Protein AF-A0A227J2D5-F1 (afdb_monomer_lite)

Organism: Vibrio parahaemolyticus (NCBI:txid670)

pLDDT: mean 96.27, std 3.43, range [72.88, 98.5]

Structure (mmCIF, N/CA/C/O backbone):
data_AF-A0A227J2D5-F1
#
_entry.id   AF-A0A227J2D5-F1
#
loop_
_atom_site.group_PDB
_atom_site.id
_atom_site.type_symbol
_atom_site.label_atom_id
_atom_site.label_alt_id
_atom_site.label_comp_id
_atom_site.label_asym_id
_atom_site.label_entity_id
_atom_site.label_seq_id
_atom_site.pdbx_PDB_ins_code
_atom_site.Cartn_x
_atom_site.Cartn_y
_atom_site.Cartn_z
_atom_site.occupancy
_atom_site.B_iso_or_equiv
_atom_site.auth_seq_id
_atom_site.auth_comp_id
_atom_site.auth_asym_id
_atom_site.auth_atom_id
_atom_site.pdbx_PDB_model_num
ATOM 1 N N . GLN A 1 1 ? 3.576 2.927 17.614 1.00 72.88 1 GLN A N 1
ATOM 2 C CA . GLN A 1 1 ? 3.436 1.567 18.181 1.00 72.88 1 GLN A CA 1
ATOM 3 C C . GLN A 1 1 ? 3.618 0.463 17.141 1.00 72.88 1 GLN A C 1
ATOM 5 O O . GLN A 1 1 ? 4.653 -0.179 17.188 1.00 72.88 1 GLN A O 1
ATOM 10 N N . SER A 1 2 ? 2.706 0.229 16.182 1.00 90.38 2 SER A N 1
ATOM 11 C CA . SER A 1 2 ? 2.873 -0.903 15.239 1.00 90.38 2 SER A CA 1
ATOM 12 C C . SER A 1 2 ? 4.141 -0.814 14.374 1.00 90.38 2 SER A C 1
ATOM 14 O O . SER A 1 2 ? 4.870 -1.796 14.280 1.00 90.38 2 SER A O 1
ATOM 16 N N . LEU A 1 3 ? 4.451 0.361 13.809 1.00 94.19 3 LEU A N 1
ATOM 17 C CA . LEU A 1 3 ? 5.679 0.571 13.024 1.00 94.19 3 LEU A CA 1
ATOM 18 C C . LEU A 1 3 ? 6.950 0.384 13.867 1.00 94.19 3 LEU A C 1
ATOM 20 O O . LEU A 1 3 ? 7.888 -0.267 13.424 1.00 94.19 3 LEU A O 1
ATOM 24 N N . GLU A 1 4 ? 6.943 0.871 15.110 1.00 94.62 4 GLU A N 1
ATOM 25 C CA . GLU A 1 4 ? 8.057 0.708 16.058 1.00 94.62 4 GLU A CA 1
ATOM 26 C C . GLU A 1 4 ? 8.281 -0.763 16.422 1.00 94.62 4 GLU A C 1
ATOM 28 O O . GLU A 1 4 ? 9.415 -1.222 16.409 1.00 94.62 4 GLU A O 1
ATOM 33 N N . SER A 1 5 ? 7.213 -1.530 16.685 1.00 96.50 5 SER A N 1
ATOM 34 C CA . SER A 1 5 ? 7.328 -2.967 16.987 1.00 96.50 5 SER A CA 1
ATOM 35 C C . SER A 1 5 ? 7.828 -3.808 15.813 1.00 96.50 5 SER A C 1
ATOM 37 O O . SER A 1 5 ? 8.309 -4.917 16.020 1.00 96.50 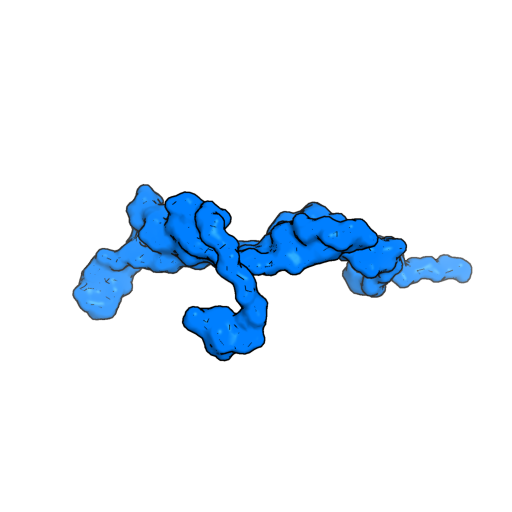5 SER A O 1
ATOM 39 N N . MET A 1 6 ? 7.677 -3.297 14.589 1.00 95.88 6 MET A N 1
ATOM 40 C CA . MET A 1 6 ? 8.177 -3.928 13.368 1.00 95.88 6 MET A CA 1
ATOM 41 C C . MET A 1 6 ? 9.545 -3.381 12.952 1.00 95.88 6 MET A C 1
ATOM 43 O O . MET A 1 6 ? 10.058 -3.795 11.918 1.00 95.88 6 MET A O 1
ATOM 47 N N . GLU A 1 7 ? 10.110 -2.444 13.721 1.00 97.12 7 GLU A N 1
ATOM 48 C CA . GLU A 1 7 ? 11.385 -1.784 13.427 1.00 97.12 7 GLU A CA 1
ATOM 49 C C . GLU A 1 7 ? 11.417 -1.125 12.033 1.00 97.12 7 GLU A C 1
ATOM 51 O O . GLU A 1 7 ? 12.457 -1.065 11.382 1.00 97.12 7 GLU A O 1
ATOM 56 N N . ILE A 1 8 ? 10.272 -0.613 11.566 1.00 96.19 8 ILE A N 1
ATOM 57 C CA . ILE A 1 8 ? 10.158 0.073 10.273 1.00 96.19 8 ILE A CA 1
ATOM 58 C C . ILE A 1 8 ? 10.427 1.568 10.490 1.00 96.19 8 ILE A C 1
ATOM 60 O O . ILE A 1 8 ? 9.646 2.212 11.198 1.00 96.19 8 ILE A O 1
ATOM 64 N N . PRO A 1 9 ? 11.481 2.150 9.885 1.00 96.50 9 PRO A N 1
ATOM 65 C CA . PRO A 1 9 ? 11.701 3.592 9.913 1.00 96.50 9 PRO A CA 1
ATOM 66 C C . PRO A 1 9 ? 10.555 4.328 9.217 1.00 96.50 9 PRO A C 1
ATOM 68 O O . PRO A 1 9 ? 10.071 3.891 8.174 1.00 96.50 9 PRO A O 1
ATOM 71 N N . TYR A 1 10 ? 10.126 5.452 9.784 1.00 95.81 10 TYR A N 1
ATOM 72 C CA . TYR A 1 10 ? 9.049 6.261 9.224 1.00 95.81 10 TYR A CA 1
ATOM 73 C C . TYR A 1 10 ? 9.226 7.735 9.571 1.00 95.81 10 TYR A C 1
ATOM 75 O O . TYR A 1 10 ? 9.904 8.089 10.537 1.00 95.81 10 TYR A O 1
ATOM 83 N N . GLU A 1 11 ? 8.560 8.583 8.796 1.00 95.31 11 GLU A N 1
ATOM 84 C CA . GLU A 1 11 ? 8.429 10.009 9.064 1.00 95.31 11 GLU A CA 1
ATOM 85 C C . GLU A 1 11 ? 6.968 10.345 9.357 1.00 95.31 11 GLU A C 1
ATOM 87 O O . GLU A 1 11 ? 6.045 9.691 8.863 1.00 95.31 11 GLU A O 1
ATOM 92 N N . ILE A 1 12 ? 6.750 11.365 10.184 1.00 95.00 12 ILE A N 1
ATOM 93 C CA . ILE A 1 12 ? 5.408 11.850 10.499 1.00 95.00 12 ILE A CA 1
ATOM 94 C C . ILE A 1 12 ? 5.021 12.899 9.459 1.00 95.00 12 ILE A C 1
ATOM 96 O O . ILE A 1 12 ? 5.681 13.927 9.339 1.00 95.00 12 ILE A O 1
ATOM 100 N N . GLN A 1 13 ? 3.918 12.656 8.752 1.00 93.44 13 GLN A N 1
ATOM 101 C CA . GLN A 1 13 ? 3.287 13.635 7.867 1.00 93.44 13 GLN A CA 1
ATOM 102 C C . GLN A 1 13 ? 1.997 14.149 8.511 1.00 93.44 13 GLN A C 1
ATOM 104 O O . GLN A 1 13 ? 0.956 13.487 8.492 1.00 93.44 13 GLN A O 1
ATOM 109 N N . GLU A 1 14 ? 2.077 15.318 9.145 1.00 93.25 14 GLU A N 1
ATOM 110 C CA . GLU A 1 14 ? 0.933 15.920 9.828 1.00 93.25 14 GLU A CA 1
ATOM 111 C C . GLU A 1 14 ? -0.136 16.379 8.825 1.00 93.25 14 GLU A C 1
ATOM 113 O O . GLU A 1 14 ? 0.156 17.073 7.858 1.00 93.25 14 GLU A O 1
ATOM 118 N N . GLY A 1 15 ? -1.396 16.010 9.072 1.00 91.06 15 GLY A N 1
ATOM 119 C CA . GLY A 1 15 ? -2.543 16.464 8.274 1.00 91.06 15 GLY A CA 1
ATOM 120 C C . GLY A 1 15 ? -2.869 15.630 7.031 1.00 91.06 15 GLY A C 1
ATOM 121 O O . GLY A 1 15 ? -3.965 15.773 6.501 1.00 91.06 15 GLY A O 1
ATOM 122 N N . GLU A 1 16 ? -2.000 14.706 6.620 1.00 89.94 16 GLU A N 1
ATOM 123 C CA . GLU A 1 16 ? -2.208 13.901 5.404 1.00 89.94 16 GLU A CA 1
ATOM 124 C C . GLU A 1 16 ? -3.225 12.759 5.576 1.00 89.94 16 GLU A C 1
ATOM 126 O O . GLU A 1 16 ? -3.680 12.165 4.597 1.00 89.94 16 GLU A O 1
ATOM 131 N N . GLY A 1 17 ? -3.602 12.425 6.814 1.00 86.50 17 GLY A N 1
ATOM 132 C CA . GLY A 1 17 ? -4.573 11.370 7.117 1.00 86.50 17 GLY A CA 1
ATOM 133 C C . GLY A 1 17 ? -5.906 11.529 6.375 1.00 86.50 17 GLY A C 1
ATOM 134 O O . GLY A 1 17 ? -6.366 12.636 6.098 1.00 86.50 17 GLY A O 1
ATOM 135 N N . ALA A 1 18 ? -6.566 10.408 6.078 1.00 86.75 18 ALA A N 1
ATOM 136 C CA . ALA A 1 18 ? -7.913 10.462 5.527 1.00 86.75 18 ALA A CA 1
ATOM 137 C C . ALA A 1 18 ? -8.878 11.092 6.547 1.00 86.75 18 ALA A C 1
ATOM 139 O O . ALA A 1 18 ? -8.697 10.979 7.759 1.00 86.75 18 ALA A O 1
ATOM 140 N N . PHE A 1 19 ? -9.972 11.697 6.076 1.00 90.31 19 PHE A N 1
ATOM 141 C CA . PHE A 1 19 ? -10.947 12.359 6.958 1.00 90.31 19 PHE A CA 1
ATOM 142 C C . PHE A 1 19 ? -11.584 11.428 8.012 1.00 90.31 19 PHE A C 1
ATOM 144 O O . PHE A 1 19 ? -12.190 11.901 8.974 1.00 90.31 19 PHE A O 1
ATOM 151 N N . TYR A 1 20 ? -11.508 10.109 7.810 1.00 87.81 20 TYR A N 1
ATOM 152 C CA . TYR A 1 20 ? -12.047 9.076 8.697 1.00 87.81 20 TYR A CA 1
ATOM 153 C C . TYR A 1 20 ? -10.994 8.400 9.584 1.00 87.81 20 TYR A C 1
ATOM 155 O O . TYR A 1 20 ? -11.371 7.612 10.452 1.00 87.81 20 TYR A O 1
ATOM 163 N N . GLY A 1 21 ? -9.705 8.714 9.416 1.00 92.50 21 GLY A N 1
ATOM 164 C CA . GLY A 1 21 ? -8.666 8.172 10.282 1.00 92.50 21 GLY A CA 1
ATOM 165 C C . GLY A 1 21 ? -7.231 8.310 9.767 1.00 92.50 21 GLY A C 1
ATOM 166 O O . GLY A 1 21 ? -6.993 8.703 8.622 1.0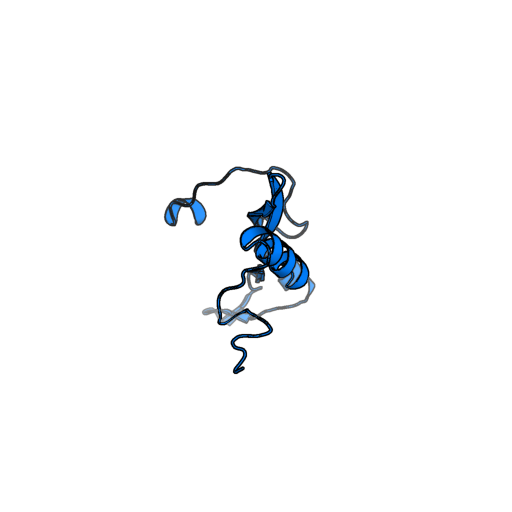0 92.50 21 GLY A O 1
ATOM 167 N N . PRO A 1 22 ? -6.248 7.991 10.626 1.00 95.19 22 PRO A N 1
ATOM 168 C CA . PRO A 1 22 ? -4.837 8.028 10.270 1.00 95.19 22 PRO A CA 1
ATOM 169 C C . PRO A 1 22 ? -4.481 6.919 9.274 1.00 95.19 22 PRO A C 1
ATOM 171 O O . PRO A 1 22 ? -5.138 5.875 9.201 1.00 95.19 22 PRO A O 1
ATOM 174 N N . LYS A 1 23 ? -3.390 7.132 8.537 1.00 95.25 23 LYS A N 1
ATOM 175 C CA . LYS A 1 23 ? -2.876 6.193 7.538 1.00 95.25 23 LYS A CA 1
ATOM 176 C C . LYS A 1 23 ? -1.364 6.021 7.657 1.00 95.25 23 LYS A C 1
ATOM 178 O O . LYS A 1 23 ? -0.653 6.957 8.006 1.00 95.25 23 LYS A O 1
ATOM 183 N N . ILE A 1 24 ? -0.903 4.818 7.342 1.00 96.88 24 ILE A N 1
ATOM 184 C CA . ILE A 1 24 ? 0.485 4.495 7.017 1.00 96.88 24 ILE A CA 1
ATOM 185 C C . ILE A 1 24 ? 0.577 4.463 5.496 1.00 96.88 24 ILE A C 1
ATOM 187 O O . ILE A 1 24 ? -0.269 3.837 4.850 1.00 96.88 24 ILE A O 1
ATOM 191 N N . GLU A 1 25 ? 1.599 5.103 4.939 1.00 96.00 25 GLU A N 1
ATOM 192 C CA . GLU A 1 25 ? 1.821 5.179 3.497 1.00 96.00 25 GLU A CA 1
ATOM 193 C C . GLU A 1 25 ? 3.199 4.659 3.125 1.00 96.00 25 GLU A C 1
ATOM 195 O O . GLU A 1 25 ? 4.195 4.970 3.772 1.00 96.00 25 GLU A O 1
ATOM 200 N N . PHE A 1 26 ? 3.235 3.863 2.062 1.00 96.69 26 PHE A N 1
ATOM 201 C CA . PHE A 1 26 ? 4.449 3.342 1.463 1.00 96.69 26 PHE A CA 1
ATOM 202 C C . PHE A 1 26 ? 4.659 4.049 0.131 1.00 96.69 26 PHE A C 1
ATOM 204 O O . PHE A 1 26 ? 3.863 3.901 -0.805 1.00 96.69 26 PHE A O 1
ATOM 211 N N . THR A 1 27 ? 5.736 4.818 0.068 1.00 96.75 27 THR A N 1
ATOM 212 C CA . THR A 1 27 ? 6.115 5.624 -1.089 1.00 96.75 27 THR A CA 1
ATOM 213 C C . THR A 1 27 ? 7.235 4.929 -1.846 1.00 96.75 27 THR A C 1
ATOM 215 O O . THR A 1 27 ? 8.218 4.500 -1.246 1.00 96.75 27 THR A O 1
ATOM 218 N N . LEU A 1 28 ? 7.071 4.818 -3.160 1.00 97.69 28 LEU A N 1
ATOM 219 C CA . LEU A 1 28 ? 8.099 4.358 -4.089 1.00 97.69 28 LEU A CA 1
ATOM 220 C C . LEU A 1 28 ? 8.585 5.540 -4.927 1.00 97.69 28 LEU A C 1
ATOM 222 O O . LEU A 1 28 ? 7.905 6.563 -5.003 1.00 97.69 28 LEU A O 1
ATOM 226 N N . TYR A 1 29 ? 9.747 5.389 -5.550 1.00 97.75 29 TYR A N 1
ATOM 227 C CA . TYR A 1 29 ? 10.363 6.420 -6.376 1.00 97.75 29 TYR A CA 1
ATOM 228 C C . TYR A 1 29 ? 10.442 5.951 -7.822 1.00 97.75 29 TYR A C 1
ATOM 230 O O . TYR A 1 29 ? 10.515 4.753 -8.092 1.00 97.75 29 TYR A O 1
ATOM 238 N N . ASP A 1 30 ? 10.370 6.904 -8.739 1.00 97.75 30 ASP A N 1
ATOM 239 C CA . ASP A 1 30 ? 10.453 6.656 -10.173 1.00 97.75 30 ASP A CA 1
ATOM 240 C C . ASP A 1 30 ? 11.863 6.947 -10.723 1.00 97.75 30 ASP A C 1
ATOM 242 O O . ASP A 1 30 ? 12.770 7.305 -9.968 1.00 97.75 30 ASP A O 1
ATOM 246 N N . CYS A 1 31 ? 12.084 6.803 -12.034 1.00 97.44 31 CYS A N 1
ATOM 247 C CA . CYS A 1 31 ? 13.416 6.973 -12.632 1.00 97.44 31 CYS A CA 1
ATOM 248 C C . CYS A 1 31 ? 13.979 8.407 -12.541 1.00 97.44 31 CYS A C 1
ATOM 250 O O . CYS A 1 31 ? 15.157 8.626 -12.831 1.00 97.44 31 CYS A O 1
ATOM 252 N N . LEU A 1 32 ? 13.153 9.380 -12.141 1.00 97.88 32 LEU A N 1
ATOM 253 C CA . LEU A 1 32 ? 13.523 10.776 -11.903 1.00 97.88 32 LEU A CA 1
ATOM 254 C C . LEU A 1 32 ? 13.481 11.145 -10.413 1.00 97.88 32 LEU A C 1
ATOM 256 O O . LEU A 1 32 ? 13.468 12.332 -10.086 1.00 97.88 32 LEU A O 1
ATOM 260 N N . ASP A 1 33 ? 13.454 10.149 -9.526 1.00 97.50 33 ASP A N 1
ATOM 261 C CA . ASP A 1 33 ? 13.418 10.312 -8.071 1.00 97.50 33 ASP A CA 1
ATOM 262 C C . ASP A 1 33 ? 12.177 11.075 -7.566 1.00 97.50 33 ASP A C 1
ATOM 264 O O . ASP A 1 33 ? 12.196 11.759 -6.541 1.00 97.50 33 ASP A O 1
ATOM 268 N N . ARG A 1 34 ? 11.050 10.976 -8.286 1.00 98.06 34 ARG A N 1
ATOM 269 C CA . ARG A 1 34 ? 9.770 11.531 -7.821 1.00 98.06 34 ARG A CA 1
ATOM 270 C C . ARG A 1 34 ? 9.049 10.514 -6.946 1.00 98.06 34 ARG A C 1
ATOM 272 O O . ARG A 1 34 ? 8.941 9.341 -7.295 1.00 98.06 34 ARG A O 1
ATOM 279 N N . ALA A 1 35 ? 8.503 10.995 -5.835 1.00 96.94 35 ALA A N 1
ATOM 280 C CA . ALA A 1 35 ? 7.756 10.192 -4.878 1.00 96.94 35 ALA A CA 1
ATOM 281 C C . ALA A 1 35 ? 6.342 9.846 -5.379 1.00 96.94 35 ALA A C 1
ATOM 283 O O . ALA A 1 35 ? 5.545 10.728 -5.706 1.00 96.94 35 ALA A O 1
ATOM 284 N N . TRP A 1 36 ? 5.999 8.559 -5.343 1.00 97.56 36 TRP A N 1
ATOM 285 C CA . TRP A 1 36 ? 4.681 8.023 -5.661 1.00 97.56 36 TRP A CA 1
ATOM 286 C C . TRP A 1 36 ? 4.163 7.139 -4.532 1.00 97.56 36 TRP A C 1
ATOM 288 O O . TRP A 1 36 ? 4.682 6.057 -4.253 1.00 97.56 36 TRP A O 1
ATOM 298 N N . GLN A 1 37 ? 3.066 7.564 -3.914 1.00 95.69 37 GLN A N 1
ATOM 299 C CA . GLN A 1 37 ? 2.356 6.746 -2.941 1.00 95.69 37 GLN A CA 1
ATOM 300 C C . GLN A 1 37 ? 1.792 5.480 -3.603 1.00 95.69 37 GLN A C 1
ATOM 302 O O . GLN A 1 37 ? 1.050 5.561 -4.588 1.00 95.69 37 GLN A O 1
ATOM 307 N N . CYS A 1 38 ? 2.079 4.318 -3.024 1.00 96.56 38 CYS A N 1
ATOM 308 C CA .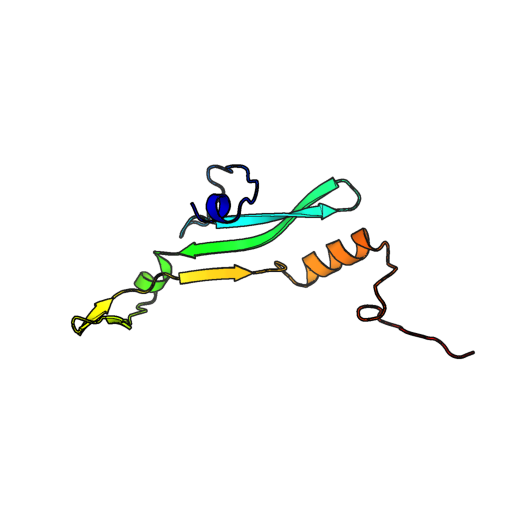 CYS A 1 38 ? 1.556 3.029 -3.467 1.00 96.56 38 CYS A CA 1
ATOM 309 C C . CYS A 1 38 ? 0.779 2.358 -2.332 1.00 96.56 38 CYS A C 1
ATOM 311 O O . CYS A 1 38 ? -0.440 2.518 -2.225 1.00 96.56 38 CYS A O 1
ATOM 313 N N . GLY A 1 39 ? 1.479 1.622 -1.471 1.00 96.94 39 GLY A N 1
ATOM 314 C CA . GLY A 1 39 ? 0.857 0.889 -0.378 1.00 96.94 39 GLY A CA 1
ATOM 315 C C . GLY A 1 39 ? 0.248 1.820 0.668 1.00 96.94 39 GLY A C 1
ATOM 316 O O . GLY A 1 39 ? 0.833 2.844 1.011 1.00 96.94 39 GLY A O 1
ATOM 317 N N . THR A 1 40 ? -0.915 1.462 1.210 1.00 97.31 40 THR A N 1
ATOM 318 C CA . THR A 1 40 ? -1.524 2.159 2.348 1.00 97.31 40 THR A CA 1
ATOM 319 C C . THR A 1 40 ? -2.189 1.201 3.322 1.00 97.31 40 THR A C 1
ATOM 321 O O . THR A 1 40 ? -2.742 0.169 2.927 1.00 97.31 40 THR A O 1
ATOM 324 N N . VAL A 1 41 ? -2.170 1.577 4.599 1.00 97.62 41 VAL A N 1
ATOM 325 C CA . VAL A 1 41 ? -2.955 0.953 5.669 1.00 97.62 41 VAL A CA 1
ATOM 326 C C . VAL A 1 41 ? -3.620 2.065 6.467 1.00 97.62 41 VAL A C 1
ATOM 328 O O . VAL A 1 41 ? -2.929 2.907 7.030 1.00 97.62 41 VAL A O 1
ATOM 331 N N . GLN A 1 42 ? -4.947 2.092 6.505 1.00 97.25 42 GLN A N 1
ATOM 332 C CA . GLN A 1 42 ? -5.724 3.187 7.090 1.00 97.25 42 GLN A CA 1
ATOM 333 C C . GLN A 1 42 ? -6.647 2.637 8.170 1.00 97.25 42 GLN A C 1
ATOM 335 O O . GLN A 1 42 ? -7.366 1.663 7.933 1.00 97.25 42 GLN A O 1
ATOM 340 N N . LEU A 1 43 ? -6.613 3.250 9.351 1.00 97.06 43 LEU A N 1
ATOM 341 C CA . LEU A 1 43 ? -7.376 2.805 10.512 1.00 97.06 43 LEU A CA 1
ATOM 342 C C . LEU A 1 43 ? -8.636 3.656 10.664 1.00 97.06 43 LEU A C 1
ATOM 344 O O . LEU A 1 43 ? -8.545 4.849 10.934 1.00 97.06 43 LEU A O 1
ATOM 348 N N . ASP A 1 44 ? -9.804 3.045 10.500 1.00 97.62 44 ASP A N 1
ATOM 349 C CA . ASP A 1 44 ? -11.094 3.726 10.417 1.00 97.62 44 ASP A CA 1
ATOM 350 C C . ASP A 1 44 ? -12.019 3.342 11.579 1.00 97.62 44 ASP A C 1
ATOM 352 O O . ASP A 1 44 ? -12.448 2.193 11.727 1.00 97.62 44 ASP A O 1
ATOM 356 N N . PHE A 1 45 ? -12.350 4.349 12.388 1.00 95.38 45 PHE A N 1
ATOM 357 C CA . PHE A 1 45 ? -13.292 4.255 13.507 1.00 95.38 45 PHE A CA 1
ATOM 358 C C . PHE A 1 45 ? -14.657 4.890 13.198 1.00 95.38 45 PHE A C 1
ATOM 360 O O . PHE A 1 45 ? -15.545 4.885 14.048 1.00 95.38 45 PHE A O 1
ATOM 367 N N . ASN A 1 46 ? -14.830 5.486 12.017 1.00 95.06 46 ASN A N 1
ATOM 368 C CA . ASN A 1 46 ? -15.945 6.376 11.709 1.00 95.06 46 ASN A CA 1
ATOM 369 C C . ASN A 1 46 ? -16.946 5.740 10.735 1.00 95.06 46 ASN A C 1
ATOM 371 O O . ASN A 1 46 ? -18.142 5.672 11.035 1.00 95.06 46 ASN A O 1
ATOM 375 N N . LEU A 1 47 ? -16.492 5.250 9.576 1.00 96.94 47 LEU A N 1
ATOM 376 C CA . LEU A 1 47 ? -17.406 4.728 8.552 1.00 96.94 47 LEU A CA 1
ATOM 377 C C . LEU A 1 47 ? -18.212 3.502 9.007 1.00 96.94 47 LEU A C 1
ATOM 379 O O . LEU A 1 47 ? -19.404 3.470 8.693 1.00 96.94 47 LEU A O 1
ATOM 383 N N . PRO A 1 48 ? -17.666 2.535 9.774 1.00 97.50 48 PRO A N 1
ATOM 384 C CA . PRO A 1 48 ? -18.438 1.370 10.210 1.00 97.50 48 PRO A CA 1
ATOM 385 C C . PRO A 1 48 ? -19.697 1.751 10.993 1.00 97.50 48 PRO A C 1
ATOM 387 O O . PRO A 1 48 ? -20.777 1.231 10.718 1.00 97.50 48 PRO A O 1
ATOM 390 N N . GLY A 1 49 ? -19.582 2.722 11.907 1.00 96.56 49 GLY A N 1
ATOM 391 C CA . GLY A 1 49 ? -20.717 3.239 12.670 1.00 96.56 49 GLY A CA 1
ATOM 392 C C . GLY A 1 49 ? -21.725 3.978 11.788 1.00 96.56 49 GLY A C 1
ATOM 393 O O . GLY A 1 49 ? -22.927 3.753 11.906 1.00 96.56 49 GLY A O 1
ATOM 394 N N . ARG A 1 50 ? -21.249 4.806 10.847 1.00 96.12 50 ARG A N 1
ATOM 395 C CA . ARG A 1 50 ? -22.117 5.537 9.902 1.00 96.12 50 ARG A CA 1
ATOM 396 C C . ARG A 1 50 ? -22.873 4.623 8.938 1.00 96.12 50 ARG A C 1
ATOM 398 O O . ARG A 1 50 ? -23.978 4.963 8.529 1.00 96.12 50 ARG A O 1
ATOM 405 N N . LEU A 1 51 ? -22.283 3.487 8.576 1.00 97.50 51 LEU A N 1
ATOM 406 C CA . LEU A 1 51 ? -22.881 2.483 7.693 1.00 97.50 51 LEU A CA 1
ATOM 407 C C . LEU A 1 51 ? -23.733 1.449 8.451 1.00 97.50 51 LEU A C 1
ATOM 409 O O . LEU A 1 51 ? -24.322 0.573 7.822 1.00 97.50 51 LEU A O 1
ATOM 413 N N . GLY A 1 52 ? -23.814 1.537 9.784 1.00 97.06 52 GLY A N 1
ATOM 414 C CA . GLY A 1 52 ? -24.617 0.632 10.612 1.00 97.06 52 GLY A CA 1
ATOM 415 C C . GLY A 1 52 ? -24.021 -0.769 10.789 1.00 97.06 52 GLY A C 1
ATOM 416 O O . GLY A 1 52 ? -24.747 -1.704 11.133 1.00 97.06 52 GLY A O 1
ATOM 417 N N . ALA A 1 53 ? -22.717 -0.942 10.564 1.00 98.06 53 ALA A N 1
ATOM 418 C CA . ALA A 1 53 ? -22.043 -2.217 10.782 1.00 98.06 53 ALA A CA 1
ATOM 419 C C . ALA A 1 53 ? -21.943 -2.524 12.285 1.00 98.06 53 ALA A C 1
ATOM 421 O O . ALA A 1 53 ? -21.454 -1.705 13.063 1.00 98.06 53 ALA A O 1
ATOM 422 N N . THR A 1 54 ? -22.387 -3.716 12.698 1.00 97.88 54 THR A N 1
ATOM 423 C CA . THR A 1 54 ? -22.306 -4.175 14.095 1.00 97.88 54 THR A CA 1
ATOM 424 C C . THR A 1 54 ? -21.992 -5.667 14.187 1.00 97.88 54 THR A C 1
ATOM 426 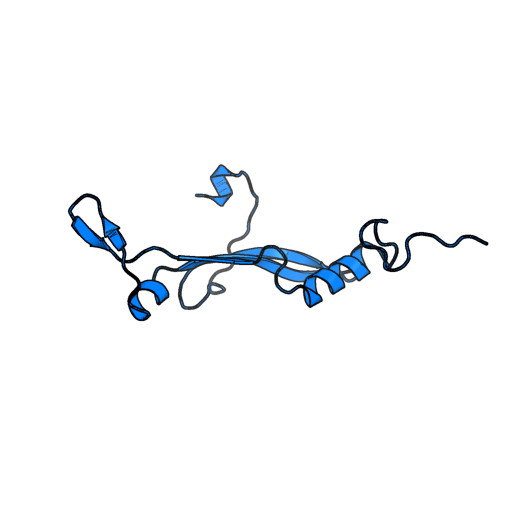O O . THR A 1 54 ? -22.308 -6.429 13.274 1.00 97.88 54 THR A O 1
ATOM 429 N N . TYR A 1 55 ? -21.407 -6.089 15.308 1.00 97.81 55 TYR A N 1
ATOM 430 C CA . TYR A 1 55 ? -21.244 -7.493 15.701 1.00 97.81 55 TYR A CA 1
ATOM 431 C C . TYR A 1 55 ? -21.671 -7.688 17.167 1.00 97.81 55 TYR A C 1
ATOM 433 O O . TYR A 1 55 ? -21.856 -6.707 17.887 1.00 97.81 55 TYR A O 1
ATOM 441 N N . VAL A 1 56 ? -21.876 -8.936 17.601 1.00 98.12 56 VAL A N 1
ATOM 442 C CA . VAL A 1 56 ? -22.245 -9.268 18.992 1.00 98.12 56 VAL A CA 1
ATOM 443 C C . VAL A 1 56 ? -20.987 -9.640 19.775 1.00 98.12 56 VAL A C 1
ATOM 445 O O . VAL A 1 56 ? -20.253 -10.535 19.358 1.00 98.12 56 VAL A O 1
ATOM 448 N N . GLY A 1 57 ? -20.728 -8.934 20.877 1.00 97.12 57 GLY A N 1
ATOM 449 C CA . GLY A 1 57 ? -19.595 -9.179 21.772 1.00 97.12 57 GLY A CA 1
ATOM 450 C C . GLY A 1 57 ? -19.838 -10.306 22.782 1.00 97.12 57 GLY A C 1
ATOM 451 O O . GLY A 1 57 ? -20.934 -10.855 22.881 1.00 97.12 57 GLY A O 1
ATOM 452 N N . GLU A 1 58 ? -18.815 -10.629 23.578 1.00 97.31 58 GLU A N 1
ATOM 453 C CA . GLU A 1 58 ? -18.855 -11.700 24.594 1.00 97.31 58 GLU A CA 1
ATOM 454 C C . GLU A 1 58 ? -19.927 -11.479 25.675 1.00 97.31 58 GLU A C 1
ATOM 456 O O . GLU A 1 58 ? -20.481 -12.431 26.219 1.00 97.31 58 GLU A O 1
ATOM 461 N N . ASN A 1 59 ? -20.261 -10.219 25.955 1.00 96.94 59 ASN A N 1
ATOM 462 C CA . ASN A 1 59 ? -21.317 -9.809 26.880 1.00 96.94 59 ASN A CA 1
ATOM 463 C C . ASN A 1 59 ? -22.708 -9.702 26.216 1.00 96.94 59 ASN A C 1
ATOM 465 O O . ASN A 1 59 ? -23.636 -9.173 26.825 1.00 96.94 59 ASN A O 1
ATOM 469 N N . ASN A 1 60 ? -22.862 -10.202 24.984 1.00 96.12 60 ASN A N 1
ATOM 470 C CA . ASN A 1 60 ? -24.087 -10.147 24.182 1.00 96.12 60 ASN A CA 1
ATOM 471 C C . ASN A 1 60 ? -24.539 -8.719 23.791 1.00 96.12 60 ASN A C 1
ATOM 473 O O . ASN A 1 60 ? -25.687 -8.516 23.386 1.00 96.12 60 ASN A O 1
ATOM 477 N N . GLU A 1 61 ? -23.649 -7.724 23.877 1.00 97.56 61 GLU A N 1
ATOM 478 C CA . GLU A 1 61 ? -23.898 -6.355 23.412 1.00 97.56 61 GLU A CA 1
ATOM 479 C C . GLU A 1 61 ? -23.542 -6.182 21.930 1.00 97.56 61 GLU A C 1
ATOM 481 O O . GLU A 1 61 ? -22.678 -6.874 21.387 1.00 97.56 61 GLU A O 1
ATOM 486 N N . ARG A 1 62 ? -24.203 -5.228 21.259 1.00 97.31 62 ARG A N 1
ATOM 487 C CA . ARG A 1 62 ? -23.859 -4.845 19.883 1.00 97.31 62 ARG A CA 1
ATOM 488 C C . ARG A 1 62 ? -22.732 -3.822 19.892 1.00 97.31 62 ARG A C 1
ATOM 490 O O . ARG A 1 62 ? -22.899 -2.732 20.430 1.00 97.31 62 ARG A O 1
ATOM 497 N N . LEU A 1 63 ? -21.631 -4.155 19.232 1.00 97.88 63 LEU A N 1
ATOM 498 C CA . LEU A 1 63 ? -20.447 -3.312 19.116 1.00 97.88 63 LEU A CA 1
ATOM 499 C C . LEU A 1 63 ? -20.207 -2.923 17.655 1.00 97.88 63 LEU A C 1
ATOM 501 O O . LEU A 1 63 ? -20.531 -3.678 16.735 1.00 97.88 63 LEU A O 1
ATOM 505 N N . VAL A 1 64 ? -19.635 -1.738 17.445 1.00 98.06 64 VAL A N 1
ATOM 506 C CA . VAL A 1 64 ? -19.201 -1.268 16.123 1.00 98.06 64 VAL A CA 1
ATOM 507 C C . VAL A 1 64 ? -17.783 -1.792 15.872 1.00 98.06 64 VAL A C 1
ATOM 509 O O . VAL A 1 64 ? -16.919 -1.602 16.731 1.00 98.06 64 VAL A O 1
ATOM 512 N N . PRO A 1 65 ? -17.511 -2.458 14.737 1.00 97.94 65 PRO A N 1
ATOM 513 C CA . PRO A 1 65 ? -16.172 -2.945 14.443 1.00 97.94 65 PRO A CA 1
ATOM 514 C C . PRO A 1 65 ? -15.234 -1.793 14.068 1.00 97.94 65 PRO A C 1
ATOM 516 O O . PRO A 1 65 ? -15.650 -0.803 13.465 1.00 97.94 65 PRO A O 1
ATOM 519 N N . VAL A 1 66 ? -13.946 -1.966 14.359 1.00 97.38 66 VAL A N 1
ATOM 520 C CA . VAL A 1 66 ? -12.877 -1.144 13.775 1.00 97.38 66 VAL A CA 1
ATOM 521 C C . VAL A 1 66 ? -12.585 -1.665 12.372 1.00 97.38 66 VAL A C 1
ATOM 523 O O . VAL A 1 66 ? -12.470 -2.876 12.173 1.00 97.38 66 VAL A O 1
ATOM 526 N N . MET A 1 67 ? -12.465 -0.769 11.396 1.00 98.25 67 MET A N 1
ATOM 527 C CA . MET A 1 67 ? -12.197 -1.127 10.005 1.00 98.25 67 MET A CA 1
ATOM 528 C C . MET A 1 67 ? -10.767 -0.753 9.622 1.00 98.25 67 MET A C 1
ATOM 530 O O . MET A 1 67 ? -10.279 0.320 9.963 1.00 98.25 67 MET A O 1
ATOM 534 N N . ILE A 1 68 ? -10.086 -1.649 8.908 1.00 97.94 68 ILE A N 1
ATOM 535 C CA . ILE A 1 68 ? -8.767 -1.385 8.328 1.00 97.94 68 ILE A CA 1
ATOM 536 C C . ILE A 1 68 ? -8.911 -1.410 6.812 1.00 97.94 68 ILE A C 1
ATOM 538 O O . ILE A 1 68 ? -9.189 -2.457 6.225 1.00 97.94 68 ILE A O 1
ATOM 542 N N . HIS A 1 69 ? -8.688 -0.261 6.178 1.00 97.50 69 HIS A N 1
ATOM 543 C CA . HIS A 1 69 ? -8.597 -0.158 4.724 1.00 97.50 69 HIS A CA 1
ATOM 544 C C . HIS A 1 69 ? -7.153 -0.413 4.311 1.00 97.50 69 HIS A C 1
ATOM 546 O O . HIS A 1 69 ? -6.235 0.170 4.887 1.00 97.50 69 HIS A O 1
ATOM 552 N N . ARG A 1 70 ? -6.927 -1.278 3.319 1.00 97.75 70 ARG A N 1
ATOM 553 C CA . ARG A 1 70 ? -5.575 -1.551 2.820 1.00 97.75 70 ARG A CA 1
ATOM 554 C C . ARG A 1 70 ? -5.527 -1.659 1.305 1.00 97.75 70 ARG A C 1
ATOM 556 O O . ARG A 1 70 ? -6.385 -2.292 0.694 1.00 97.75 70 ARG A O 1
ATOM 563 N N . ALA A 1 71 ? -4.450 -1.146 0.731 1.00 97.94 71 ALA A N 1
ATOM 564 C CA . ALA A 1 71 ? -4.021 -1.447 -0.627 1.00 97.94 71 ALA A CA 1
ATOM 565 C C . ALA A 1 71 ? -2.513 -1.692 -0.583 1.00 97.94 71 ALA A C 1
ATOM 567 O O . ALA A 1 71 ? -1.794 -0.870 -0.038 1.00 97.94 71 ALA A O 1
ATOM 568 N N . ILE A 1 72 ? -2.024 -2.821 -1.100 1.00 97.44 72 ILE A N 1
ATOM 569 C CA . ILE A 1 72 ? -0.585 -3.147 -1.015 1.00 97.44 72 ILE A CA 1
ATOM 570 C C . ILE A 1 72 ? 0.191 -2.478 -2.147 1.00 97.44 72 ILE A C 1
ATOM 572 O O . ILE A 1 72 ? 1.216 -1.857 -1.909 1.00 97.44 72 ILE A O 1
ATOM 576 N N . LEU A 1 73 ? -0.337 -2.567 -3.367 1.00 97.38 73 LEU A N 1
ATOM 577 C CA . LEU A 1 73 ? 0.288 -2.000 -4.564 1.00 97.38 73 LEU A CA 1
ATOM 578 C C . LEU A 1 73 ? -0.211 -0.581 -4.877 1.00 97.38 73 LEU A C 1
ATOM 580 O O . LEU A 1 73 ? 0.299 0.072 -5.779 1.00 97.38 73 LEU A O 1
ATOM 584 N N . GLY A 1 74 ? -1.230 -0.100 -4.161 1.00 96.50 74 GLY A N 1
ATOM 585 C CA . GLY A 1 74 ? -2.031 1.034 -4.615 1.00 96.50 74 GLY A CA 1
ATOM 586 C C . GLY A 1 74 ? -2.932 0.614 -5.778 1.00 96.50 74 GLY A C 1
ATOM 587 O O . GLY A 1 74 ? -3.622 -0.404 -5.676 1.00 96.50 74 GLY A O 1
ATOM 588 N N . SER A 1 75 ? -2.932 1.381 -6.872 1.00 97.25 75 SER A N 1
ATOM 589 C CA . SER A 1 75 ? -3.588 0.964 -8.118 1.00 97.25 75 SER A CA 1
ATOM 590 C C . SER A 1 75 ? -2.647 0.113 -8.967 1.00 97.25 75 SER A C 1
ATOM 592 O O . SER A 1 75 ? -1.428 0.304 -8.952 1.00 97.25 75 SER A O 1
ATOM 594 N N . LEU A 1 76 ? -3.213 -0.823 -9.729 1.00 97.62 76 LEU A N 1
ATOM 595 C CA . LEU A 1 76 ? -2.419 -1.712 -10.573 1.00 97.62 76 LEU A CA 1
ATOM 596 C C . LEU A 1 76 ? -1.692 -0.928 -11.675 1.00 97.62 76 LEU A C 1
ATOM 598 O O . LEU A 1 76 ? -0.540 -1.215 -11.969 1.00 97.62 76 LEU A O 1
ATOM 602 N N . GLU A 1 77 ? -2.329 0.098 -12.234 1.00 98.19 77 GLU A N 1
ATOM 603 C CA . GLU A 1 77 ? -1.774 0.954 -13.284 1.00 98.19 77 GLU A CA 1
ATOM 604 C C . GLU A 1 77 ? -0.556 1.735 -12.788 1.00 98.19 77 GLU A C 1
ATOM 606 O O . GLU A 1 77 ? 0.466 1.780 -13.470 1.00 98.19 77 GLU A O 1
ATOM 611 N N . ARG A 1 78 ? -0.638 2.311 -11.579 1.00 97.75 78 ARG A N 1
ATOM 612 C CA . ARG A 1 78 ? 0.492 3.017 -10.964 1.00 97.75 78 ARG A CA 1
ATOM 613 C C . ARG A 1 78 ? 1.635 2.051 -10.681 1.00 97.75 78 ARG A C 1
ATOM 615 O O . ARG A 1 78 ? 2.777 2.368 -10.993 1.00 97.75 78 ARG A O 1
ATOM 622 N N . PHE A 1 79 ? 1.330 0.877 -10.131 1.00 98.38 79 PHE A N 1
ATOM 623 C CA . PHE A 1 79 ? 2.354 -0.113 -9.818 1.00 98.38 79 PHE A CA 1
ATOM 624 C C . PHE A 1 79 ? 3.044 -0.641 -11.081 1.00 98.38 79 PHE A C 1
ATOM 626 O O . PHE A 1 79 ? 4.265 -0.719 -11.108 1.00 98.38 79 PHE A O 1
ATOM 633 N N . ILE A 1 80 ? 2.299 -0.919 -12.157 1.00 98.31 80 ILE A N 1
ATOM 634 C CA . ILE A 1 80 ? 2.879 -1.274 -13.462 1.00 98.31 80 ILE A CA 1
ATOM 635 C C . ILE A 1 80 ? 3.769 -0.141 -13.990 1.00 98.31 80 ILE A C 1
ATOM 637 O O . ILE A 1 80 ? 4.848 -0.428 -14.499 1.00 98.31 80 ILE A O 1
ATOM 641 N N . GLY A 1 81 ? 3.363 1.125 -13.835 1.00 98.25 81 GLY A N 1
ATOM 642 C CA . GLY A 1 81 ? 4.204 2.280 -14.168 1.00 98.25 81 GLY A CA 1
ATOM 643 C C . GLY A 1 81 ? 5.552 2.249 -13.443 1.00 98.25 81 GLY A C 1
ATOM 644 O O . GLY A 1 81 ? 6.592 2.318 -14.092 1.00 98.25 81 GLY A O 1
ATOM 645 N N . ILE A 1 82 ? 5.538 2.034 -12.123 1.00 98.38 82 ILE A N 1
ATOM 646 C CA . ILE A 1 82 ? 6.764 1.873 -11.326 1.00 98.38 82 ILE A CA 1
ATOM 647 C C . ILE A 1 82 ? 7.595 0.676 -11.811 1.00 98.38 82 ILE A C 1
ATOM 649 O O . ILE A 1 82 ? 8.799 0.812 -11.982 1.00 98.38 82 ILE A O 1
ATOM 653 N N . LEU A 1 83 ? 6.981 -0.480 -12.096 1.00 98.44 83 LEU A N 1
ATOM 654 C CA . LEU A 1 83 ? 7.711 -1.662 -12.578 1.00 98.44 83 LEU A CA 1
ATOM 655 C C . LEU A 1 83 ? 8.350 -1.459 -13.960 1.00 98.44 83 LEU A C 1
ATOM 657 O O . LEU A 1 83 ? 9.425 -1.998 -14.214 1.00 98.44 83 LEU A O 1
ATOM 661 N N . ILE A 1 84 ? 7.696 -0.719 -14.862 1.00 98.50 84 ILE A N 1
ATOM 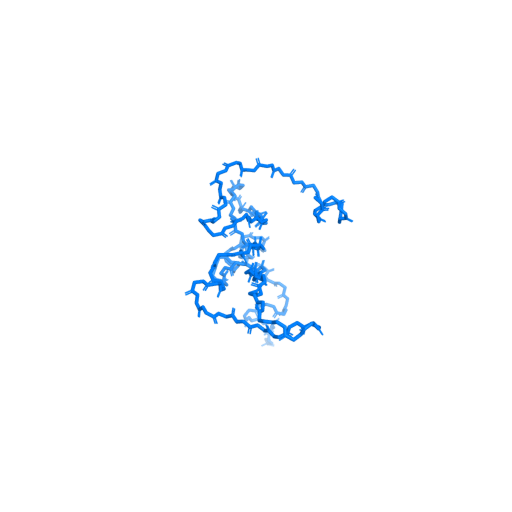662 C CA . ILE A 1 84 ? 8.261 -0.380 -16.177 1.00 98.50 84 ILE A CA 1
ATOM 663 C C . ILE A 1 84 ? 9.549 0.423 -15.996 1.00 98.50 84 ILE A C 1
ATOM 665 O O . ILE A 1 84 ? 10.540 0.126 -16.664 1.00 98.50 84 ILE A O 1
ATOM 669 N N . GLU A 1 85 ? 9.527 1.418 -15.109 1.00 98.38 85 GLU A N 1
ATOM 670 C CA . GLU A 1 85 ? 10.674 2.288 -14.851 1.00 98.38 85 GLU A CA 1
ATOM 671 C C . GLU A 1 85 ? 11.786 1.569 -14.075 1.00 98.38 85 GLU A C 1
ATOM 673 O O . GLU A 1 85 ? 12.942 1.652 -14.481 1.00 98.38 85 GLU A O 1
ATOM 678 N N . GLU A 1 86 ? 11.442 0.787 -13.048 1.00 98.25 86 GLU A N 1
ATOM 679 C CA . GLU A 1 86 ? 12.381 -0.027 -12.258 1.00 98.25 86 GLU A CA 1
ATOM 680 C C . GLU A 1 86 ? 13.157 -1.022 -13.133 1.00 98.25 86 GLU A C 1
ATOM 682 O O . GLU A 1 86 ? 14.375 -1.149 -13.027 1.00 98.25 86 GLU A O 1
ATOM 687 N N . TYR A 1 87 ? 12.461 -1.724 -14.034 1.00 98.31 87 TYR A N 1
ATOM 688 C CA . TYR A 1 87 ? 13.087 -2.726 -14.898 1.00 98.31 87 TYR A CA 1
ATOM 689 C C . TYR A 1 87 ? 13.561 -2.174 -16.244 1.00 98.31 87 TYR A C 1
ATOM 691 O O . TYR A 1 87 ? 14.117 -2.931 -17.040 1.00 98.31 87 TYR A O 1
ATOM 699 N N . ALA A 1 88 ? 13.320 -0.896 -16.546 1.00 98.00 88 ALA A N 1
ATOM 700 C CA . ALA A 1 88 ? 13.562 -0.299 -17.862 1.00 98.00 88 ALA A CA 1
ATOM 701 C C . ALA A 1 88 ? 13.015 -1.156 -19.032 1.00 98.00 88 ALA A C 1
ATOM 703 O O . ALA A 1 88 ? 13.631 -1.266 -20.093 1.00 98.00 88 ALA A O 1
ATOM 704 N N . GLY A 1 89 ? 11.870 -1.817 -18.818 1.00 97.31 89 GLY A N 1
ATOM 705 C CA . GLY A 1 89 ? 11.247 -2.756 -19.761 1.00 97.31 89 GLY A CA 1
ATOM 706 C C . GLY A 1 89 ? 11.785 -4.198 -19.753 1.00 97.31 89 GLY A C 1
ATOM 707 O O . GLY A 1 89 ? 11.166 -5.070 -20.364 1.00 97.31 89 GLY A O 1
ATOM 708 N N . PHE A 1 90 ? 12.873 -4.500 -19.037 1.00 98.25 90 PHE A N 1
ATOM 709 C CA . PHE A 1 90 ? 13.427 -5.854 -18.881 1.00 98.25 90 PHE A CA 1
ATOM 710 C C . PHE A 1 90 ? 12.721 -6.628 -17.763 1.00 98.25 90 PHE A C 1
ATOM 712 O O . PHE A 1 90 ? 13.302 -6.941 -16.723 1.00 98.25 90 PHE A O 1
ATOM 719 N N . PHE A 1 91 ? 11.438 -6.925 -17.964 1.00 98.50 91 PHE A N 1
ATOM 720 C CA . PHE A 1 91 ? 10.640 -7.602 -16.948 1.00 98.50 91 PHE A CA 1
ATOM 721 C C . PHE A 1 91 ? 11.210 -8.976 -16.560 1.00 98.50 91 PHE A C 1
ATOM 723 O O . PHE A 1 91 ? 11.668 -9.728 -17.427 1.00 98.50 91 PHE A O 1
ATOM 730 N N . PRO A 1 92 ? 11.098 -9.370 -15.276 1.00 98.44 92 PRO A N 1
ATOM 731 C CA . PRO A 1 92 ? 11.292 -10.755 -14.868 1.00 98.44 92 PRO A CA 1
ATOM 732 C C . PRO A 1 92 ? 10.443 -11.701 -15.725 1.00 98.44 92 PRO A C 1
ATOM 734 O O . PRO A 1 92 ? 9.307 -11.374 -16.063 1.00 98.44 92 PRO A O 1
ATOM 737 N N . THR A 1 93 ? 10.939 -12.903 -16.023 1.00 98.31 93 THR A N 1
ATOM 738 C CA . THR A 1 93 ? 10.288 -13.849 -16.954 1.00 98.31 93 THR A CA 1
ATOM 739 C C . THR A 1 93 ? 8.812 -14.132 -16.636 1.00 98.31 93 THR A C 1
ATOM 741 O O . THR A 1 93 ? 8.016 -14.360 -17.539 1.00 98.31 93 THR A O 1
ATOM 744 N N . TRP A 1 94 ? 8.414 -14.100 -15.362 1.00 98.44 94 TRP A N 1
ATOM 745 C CA . TRP A 1 94 ? 7.025 -14.334 -14.947 1.00 98.44 94 TRP A CA 1
ATOM 746 C C . TRP A 1 94 ? 6.082 -13.137 -15.185 1.00 98.44 94 TRP A C 1
ATOM 748 O O . TRP A 1 94 ? 4.869 -13.320 -15.172 1.00 98.44 94 TRP A O 1
ATOM 758 N N . LEU A 1 95 ? 6.627 -11.937 -15.411 1.00 98.19 95 LEU A N 1
ATOM 759 C CA . LEU A 1 95 ? 5.899 -10.712 -15.771 1.00 98.19 95 LEU A CA 1
ATOM 760 C C . LEU A 1 95 ? 6.037 -10.340 -17.250 1.00 98.19 95 LEU A C 1
ATOM 762 O O . LEU A 1 95 ? 5.228 -9.564 -17.755 1.00 98.19 95 LEU A O 1
ATOM 766 N N . ALA A 1 96 ? 7.064 -10.848 -17.932 1.00 98.31 96 ALA A N 1
ATOM 767 C CA . ALA A 1 96 ? 7.327 -10.534 -19.328 1.00 98.31 96 ALA A CA 1
ATOM 768 C C . ALA A 1 96 ? 6.136 -10.946 -20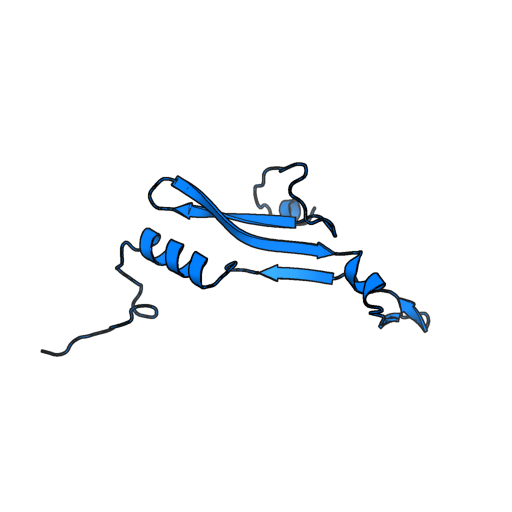.221 1.00 98.31 96 ALA A C 1
ATOM 770 O O . ALA A 1 96 ? 5.730 -12.111 -20.180 1.00 98.31 96 ALA A O 1
ATOM 771 N N . PRO A 1 97 ? 5.594 -10.034 -21.055 1.00 97.88 97 PRO A N 1
ATOM 772 C CA . PRO A 1 97 ? 4.509 -10.366 -21.983 1.00 97.88 97 PRO A CA 1
ATOM 773 C C . PRO A 1 97 ? 4.886 -11.463 -22.988 1.00 97.88 97 PRO A C 1
ATOM 775 O O . PRO A 1 97 ? 4.046 -12.275 -23.368 1.00 97.88 97 PRO A O 1
ATOM 778 N N . GLU A 1 98 ? 6.156 -11.496 -23.394 1.00 97.69 98 GLU A N 1
ATOM 779 C CA . GLU A 1 98 ? 6.753 -12.526 -24.239 1.00 97.69 98 GLU A CA 1
ATOM 780 C C . GLU A 1 98 ? 7.951 -13.133 -23.504 1.00 97.69 98 GLU A C 1
ATOM 782 O O . GLU A 1 98 ? 8.886 -12.431 -23.124 1.00 97.69 98 GLU A O 1
ATOM 787 N N . GLN A 1 99 ? 7.902 -14.442 -23.258 1.00 98.44 99 GLN A N 1
ATOM 788 C CA . GLN A 1 99 ? 8.871 -15.122 -22.390 1.00 98.44 99 GLN A CA 1
ATOM 789 C C . GLN A 1 99 ? 10.027 -15.755 -23.169 1.00 98.44 99 GLN A C 1
ATOM 791 O O . GLN A 1 99 ? 11.144 -15.832 -22.660 1.00 98.44 99 GLN A O 1
ATOM 796 N N . ALA A 1 100 ? 9.758 -16.240 -24.383 1.00 97.62 100 ALA A N 1
ATOM 797 C CA . ALA A 1 100 ? 10.741 -16.867 -25.255 1.00 97.62 100 ALA A CA 1
ATOM 798 C C . ALA A 1 100 ? 10.275 -16.832 -26.716 1.00 97.62 100 ALA A C 1
ATOM 800 O O . ALA A 1 100 ? 9.084 -16.958 -26.994 1.00 97.62 100 ALA A O 1
ATOM 801 N N . VAL A 1 101 ? 11.241 -16.756 -27.632 1.00 97.88 101 VAL A N 1
ATOM 802 C CA . VAL A 1 101 ? 11.051 -16.911 -29.079 1.00 97.88 101 VAL A CA 1
ATOM 803 C C . VAL A 1 101 ? 11.903 -18.084 -29.540 1.00 97.88 101 VAL A C 1
ATOM 805 O O . VAL A 1 101 ? 13.103 -18.122 -29.267 1.00 97.88 101 VAL A O 1
ATOM 808 N N . LEU A 1 102 ? 11.289 -19.043 -30.233 1.00 96.38 102 LEU A N 1
ATOM 809 C CA . LEU A 1 102 ? 12.005 -20.119 -30.917 1.00 96.38 102 LEU A CA 1
ATOM 810 C C . LEU A 1 102 ? 12.178 -19.715 -32.380 1.00 96.38 102 LEU A C 1
ATOM 812 O O . LEU A 1 102 ? 11.190 -19.426 -33.054 1.00 96.38 102 LEU A O 1
ATOM 816 N N . MET A 1 103 ? 13.428 -19.663 -32.832 1.00 88.81 103 MET A N 1
ATOM 817 C CA . MET A 1 103 ? 13.808 -19.292 -34.198 1.00 88.81 103 MET A CA 1
ATOM 818 C C . MET A 1 103 ? 14.091 -20.525 -35.048 1.00 88.81 103 MET A C 1
ATOM 820 O O . MET A 1 103 ? 14.618 -21.512 -34.484 1.00 88.81 103 MET A O 1
#

Sequence (103 aa):
QSLESMEIPYEIQEGEGAFYGPKIEFTLYDCLDRAWQCGTVQLDFNLPGRLGATYVGENNERLVPVMIHRAILGSLERFIGILIEEYAGFFPTWLAPEQAVLM

Foldseek 3Di:
DVCVVVVHDDDDDPPPADPFFRKDWDWDAFLVRDTDTFKMKTKGPDVQVVVVNWDQDPVRDTDRDIDIDIGGGHDPVVNVNRQCRVCVLVDDLVPNPDNDDDD

Secondary structure (DSSP, 8-state):
-HHHHTT------TT-SBTTB-EEEEEEE-TT--EEEEEEEEEESSHHHHTT--EE-TTS-EEPPPEEEEESSSSHHHHHHHHHHHHTT---TTT-S------

Radius of gyration: 19.9 Å; chains: 1; bounding box: 38×37×61 Å

InterPro domains:
  IPR002314 Aminoacyl-tRNA synthetase, class II (G/ P/ S/T) [PF00587] (15-87)
  IPR002320 Threonine-tRNA ligase, class IIa [PR01047] (22-50)
  IPR002320 Threonine-tRNA ligase, class IIa [PR01047] (65-78)
  IPR002320 Threonine-tRNA ligase, class IIa [PR01047] (92-103)
  IPR006195 Aminoacyl-tRNA synthetase, class II [PS50862] (1-92)
  IPR045864 Class II Aminoacyl-tRNA synthetase/Biotinyl protein ligase (BPL) and lipoyl protein ligase (LPL) [G3DSA:3.30.930.10] (1-89)
  IPR045864 Class II Aminoacyl-tRNA synthetase/Biotinyl protein ligase (BPL) and lipoyl protein ligase (LPL) [SSF55681] (3-84)